Protein AF-A0A3C0HJU6-F1 (afdb_monomer)

Nearest PDB structures (foldseek):
  5l9w-assembly2_b  TM=4.099E-01  e=8.316E-01  Aromatoleum aromaticum EbN1
  1n26-assembly1_A  TM=6.023E-01  e=5.824E+00  Homo sapiens
  8rxx-assembly1_LR  TM=4.389E-01  e=7.487E+00  Leishmania major strain Friedlin
  4l5n-assembly6_F  TM=3.898E-01  e=5.470E+00  Bacillus phage PZA

Structure (mmCIF, N/CA/C/O backbone):
data_AF-A0A3C0HJU6-F1
#
_entry.id   AF-A0A3C0HJU6-F1
#
loop_
_atom_site.group_PDB
_atom_site.id
_atom_site.type_symbol
_atom_site.label_atom_id
_atom_site.label_alt_id
_atom_site.label_comp_id
_atom_site.label_asym_id
_atom_site.label_entity_id
_atom_site.label_seq_id
_atom_site.pdbx_PDB_ins_code
_atom_site.Cartn_x
_atom_site.Cartn_y
_atom_site.Cartn_z
_atom_site.occupancy
_atom_site.B_iso_or_equiv
_atom_site.auth_seq_id
_atom_site.auth_comp_id
_atom_site.auth_asym_id
_atom_site.auth_atom_id
_atom_site.pdbx_PDB_model_num
ATOM 1 N N . MET A 1 1 ? 7.896 -4.611 -27.648 1.00 42.41 1 MET A N 1
ATOM 2 C CA . MET A 1 1 ? 8.513 -3.490 -26.909 1.00 42.41 1 MET A CA 1
ATOM 3 C C . MET A 1 1 ? 8.211 -3.721 -25.433 1.00 42.41 1 MET A C 1
ATOM 5 O O . MET A 1 1 ? 7.119 -3.400 -24.987 1.00 42.41 1 MET A O 1
ATOM 9 N N . GLN A 1 2 ? 9.091 -4.433 -24.720 1.00 46.97 2 GLN A N 1
ATOM 10 C CA . GLN A 1 2 ? 8.898 -4.737 -23.298 1.00 46.97 2 GLN A CA 1
ATOM 11 C C . GLN A 1 2 ? 8.972 -3.410 -22.537 1.00 46.97 2 GLN A C 1
ATOM 13 O O . GLN A 1 2 ? 10.000 -2.738 -22.579 1.00 46.97 2 GLN A O 1
ATOM 18 N N . ASN A 1 3 ? 7.871 -2.989 -21.917 1.00 43.72 3 ASN A N 1
ATOM 19 C CA . ASN A 1 3 ? 7.861 -1.780 -21.104 1.00 43.72 3 ASN A CA 1
ATOM 20 C C . ASN A 1 3 ? 8.837 -1.992 -19.923 1.00 43.72 3 ASN A C 1
ATOM 22 O O . ASN A 1 3 ? 8.648 -2.958 -19.178 1.00 43.72 3 ASN A O 1
ATOM 26 N N . PRO A 1 4 ? 9.866 -1.145 -19.732 1.00 50.78 4 PRO A N 1
ATOM 27 C CA . PRO A 1 4 ? 10.846 -1.295 -18.650 1.00 50.78 4 PRO A CA 1
ATOM 28 C C . PRO A 1 4 ? 10.207 -1.286 -17.250 1.00 50.78 4 PRO A C 1
ATOM 3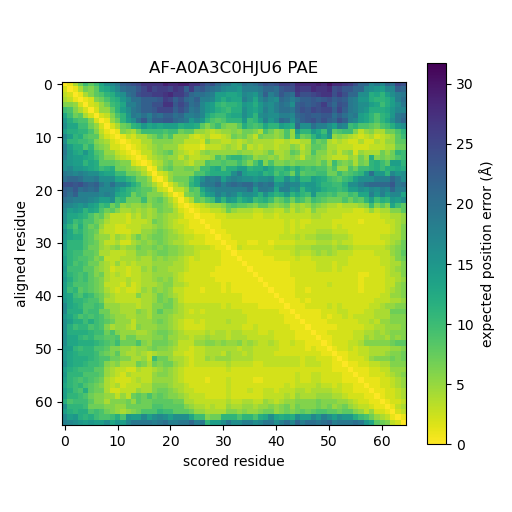0 O O . PRO A 1 4 ? 10.798 -1.781 -16.293 1.00 50.78 4 PRO A O 1
ATOM 33 N N . MET A 1 5 ? 8.965 -0.802 -17.124 1.00 49.34 5 MET A N 1
ATOM 34 C CA . MET A 1 5 ? 8.195 -0.880 -15.878 1.00 49.34 5 MET A CA 1
ATOM 35 C C . MET A 1 5 ? 7.703 -2.295 -15.524 1.00 49.34 5 MET A C 1
ATOM 37 O O . MET A 1 5 ? 7.314 -2.526 -14.386 1.00 49.34 5 MET A O 1
ATOM 41 N N . VAL A 1 6 ? 7.716 -3.253 -16.459 1.00 51.94 6 VAL A N 1
ATOM 42 C CA . VAL A 1 6 ? 7.283 -4.646 -16.208 1.00 51.94 6 VAL A CA 1
ATOM 43 C C . VAL A 1 6 ? 8.413 -5.482 -15.585 1.00 51.94 6 VAL A C 1
ATOM 45 O O . VAL A 1 6 ? 8.151 -6.531 -15.007 1.00 51.94 6 VAL A O 1
ATOM 48 N N . SER A 1 7 ? 9.665 -5.008 -15.638 1.00 49.25 7 SER A N 1
ATOM 49 C CA . SER A 1 7 ? 10.813 -5.624 -14.948 1.00 49.25 7 SER A CA 1
ATOM 50 C C . SER A 1 7 ? 11.097 -5.033 -13.565 1.00 49.25 7 SER A C 1
ATOM 52 O O . SER A 1 7 ? 12.010 -5.492 -12.878 1.00 49.25 7 SER A O 1
ATOM 54 N N . ALA A 1 8 ? 10.360 -3.999 -13.152 1.00 50.16 8 ALA A N 1
ATOM 55 C CA . ALA A 1 8 ? 10.559 -3.384 -11.853 1.00 50.16 8 ALA A CA 1
ATOM 56 C C . ALA A 1 8 ? 10.035 -4.320 -10.756 1.00 50.16 8 ALA A C 1
ATOM 58 O O . ALA A 1 8 ? 8.833 -4.436 -10.535 1.00 50.16 8 ALA A O 1
ATOM 59 N N . ARG A 1 9 ? 10.969 -4.980 -10.060 1.00 65.06 9 ARG A N 1
ATOM 60 C CA . ARG A 1 9 ? 10.700 -5.742 -8.831 1.00 65.06 9 ARG A CA 1
ATOM 61 C C . ARG A 1 9 ? 10.090 -4.862 -7.744 1.00 65.06 9 ARG A C 1
ATOM 63 O O . ARG A 1 9 ? 9.420 -5.352 -6.852 1.00 65.06 9 ARG A O 1
ATOM 70 N N . TRP A 1 10 ? 10.313 -3.558 -7.798 1.00 65.75 10 TRP A N 1
ATOM 71 C CA . TRP A 1 10 ? 9.870 -2.647 -6.760 1.00 65.75 10 TRP A CA 1
ATOM 72 C C . TRP A 1 10 ? 8.406 -2.266 -6.953 1.00 65.75 10 TRP A C 1
ATOM 74 O O . TRP A 1 10 ? 8.003 -1.875 -8.048 1.00 65.75 10 TRP A O 1
ATOM 84 N N . CYS A 1 11 ? 7.620 -2.363 -5.887 1.00 77.62 11 CYS A N 1
ATOM 85 C CA . CYS A 1 11 ? 6.242 -1.897 -5.853 1.00 77.62 11 CYS A CA 1
ATOM 86 C C . CYS A 1 11 ? 6.073 -0.839 -4.764 1.00 77.62 11 CYS A C 1
ATOM 88 O O . CYS A 1 11 ? 6.647 -0.947 -3.679 1.00 77.62 11 CYS A O 1
ATOM 90 N N . LEU A 1 12 ? 5.281 0.176 -5.092 1.00 69.88 12 LEU A N 1
ATOM 91 C CA . LEU A 1 12 ? 4.759 1.164 -4.165 1.00 69.88 12 LEU A CA 1
ATOM 92 C C . LEU A 1 12 ? 3.427 0.656 -3.624 1.00 69.88 12 LEU A C 1
ATOM 94 O O . LEU A 1 12 ? 2.566 0.289 -4.424 1.00 69.88 12 LEU A O 1
ATOM 98 N N . ILE A 1 13 ? 3.262 0.656 -2.306 1.00 78.25 13 ILE A N 1
ATOM 99 C CA . ILE A 1 13 ? 2.019 0.281 -1.632 1.00 78.25 13 ILE A CA 1
ATOM 100 C C . ILE A 1 13 ? 1.571 1.457 -0.775 1.00 78.25 13 ILE A C 1
ATOM 102 O O . ILE A 1 13 ? 2.353 1.972 0.028 1.00 78.25 13 ILE A O 1
ATOM 106 N N . VAL A 1 14 ? 0.326 1.888 -0.974 1.00 76.31 14 VAL A N 1
ATOM 107 C CA . VAL A 1 14 ? -0.279 3.016 -0.259 1.00 76.31 14 VAL A CA 1
ATOM 108 C C . VAL A 1 14 ? -1.498 2.523 0.506 1.00 76.31 14 VAL A C 1
ATOM 110 O O . VAL A 1 14 ? -2.526 2.263 -0.112 1.00 76.31 14 VAL A O 1
ATOM 113 N N . GLY A 1 15 ? -1.398 2.408 1.829 1.00 75.75 15 GLY A N 1
ATOM 114 C CA . GLY A 1 15 ? -2.562 2.215 2.699 1.00 75.75 15 GLY A CA 1
ATOM 115 C C . GLY A 1 15 ? -3.144 3.576 3.065 1.00 75.75 15 GLY A C 1
ATOM 116 O O . GLY A 1 15 ? -2.371 4.444 3.447 1.00 75.75 15 GLY A O 1
ATOM 117 N N . ARG A 1 16 ? -4.453 3.809 2.931 1.00 73.50 16 ARG A N 1
ATOM 118 C CA . ARG A 1 16 ? -5.110 5.075 3.333 1.00 73.50 16 ARG A CA 1
ATOM 119 C C . ARG A 1 16 ? -6.002 4.862 4.547 1.00 73.50 16 ARG A C 1
ATOM 121 O O . ARG A 1 16 ? -6.821 3.955 4.507 1.00 73.50 16 ARG A O 1
ATOM 128 N N . ASP A 1 17 ? -5.864 5.690 5.577 1.00 72.31 17 ASP A N 1
ATOM 129 C CA . ASP A 1 17 ? -6.678 5.601 6.800 1.00 72.31 17 ASP A CA 1
ATOM 130 C C . ASP A 1 17 ? -8.084 6.192 6.588 1.00 72.31 17 ASP A C 1
ATOM 132 O O . ASP A 1 17 ? -8.276 7.100 5.772 1.00 72.31 17 ASP A O 1
ATOM 136 N N . ALA A 1 18 ? -9.062 5.681 7.330 1.00 64.50 18 ALA A N 1
ATOM 137 C CA . ALA A 1 18 ? -10.412 6.225 7.408 1.00 64.50 18 ALA A CA 1
ATOM 138 C C . ALA A 1 18 ? -10.549 7.325 8.479 1.00 64.50 18 ALA A C 1
ATOM 140 O O . ALA A 1 18 ? -11.398 8.210 8.343 1.00 64.50 18 ALA A O 1
ATOM 141 N N . GLU A 1 19 ? -9.724 7.301 9.527 1.00 63.69 19 GLU A N 1
ATOM 142 C CA . GLU A 1 19 ? -9.802 8.215 10.663 1.00 63.69 19 GLU A CA 1
ATOM 143 C C . GLU A 1 19 ? -8.672 9.250 10.569 1.00 63.69 19 GLU A C 1
ATOM 145 O O . GLU A 1 19 ? -7.491 8.932 10.636 1.00 63.69 19 GLU A O 1
ATOM 150 N N . GLY A 1 20 ? -9.038 10.519 10.352 1.00 57.56 20 GLY A N 1
ATOM 151 C CA . GLY A 1 20 ? -8.174 11.609 9.864 1.00 57.56 20 GLY A CA 1
ATOM 152 C C . GLY A 1 20 ? -6.988 12.070 10.732 1.00 57.56 20 GLY A C 1
ATOM 153 O O . GLY A 1 20 ? -6.598 13.232 10.628 1.00 57.56 20 GLY A O 1
ATOM 154 N N . GLY A 1 21 ? -6.414 11.212 11.578 1.00 63.94 21 GLY A N 1
ATOM 155 C CA . GLY A 1 21 ? -5.179 11.464 12.325 1.00 63.94 21 GLY A CA 1
ATOM 156 C C . GLY A 1 21 ? -3.902 11.183 11.520 1.00 63.94 21 GLY A C 1
ATOM 157 O O . GLY A 1 21 ? -2.970 11.986 11.558 1.00 63.94 21 GLY A O 1
ATOM 158 N N . VAL A 1 22 ? -3.858 10.090 10.750 1.00 62.66 22 VAL A N 1
ATOM 159 C CA . VAL A 1 22 ? -2.747 9.748 9.842 1.00 62.66 22 VAL A CA 1
ATOM 160 C C . VAL A 1 22 ? -3.350 9.480 8.472 1.00 62.66 22 VAL A C 1
ATOM 162 O O . VAL A 1 22 ? -4.323 8.762 8.363 1.00 62.66 22 VAL A O 1
ATOM 165 N N . THR A 1 23 ? -2.818 10.051 7.394 1.00 73.81 23 THR A N 1
ATOM 166 C CA . THR A 1 23 ? -3.440 9.896 6.061 1.00 73.81 23 THR A CA 1
ATOM 167 C C . THR A 1 23 ? -3.214 8.515 5.441 1.00 73.81 23 THR A C 1
ATOM 169 O O . THR A 1 23 ? -3.769 8.225 4.379 1.00 73.81 23 THR A O 1
ATOM 172 N N . GLY A 1 24 ? -2.396 7.667 6.076 1.00 80.44 24 GLY A N 1
ATOM 173 C CA . GLY A 1 24 ? -2.025 6.371 5.539 1.00 80.44 24 GLY A CA 1
ATOM 174 C C . GLY A 1 24 ? -0.587 5.937 5.810 1.00 80.44 24 GLY A C 1
ATOM 175 O O . GLY A 1 24 ? 0.096 6.444 6.697 1.00 80.44 24 GLY A O 1
ATOM 176 N N . SER A 1 25 ? -0.113 4.986 5.011 1.00 86.06 25 SER A N 1
ATOM 177 C CA . SER A 1 25 ? 1.255 4.464 5.017 1.00 86.06 25 SER A CA 1
ATOM 178 C C . SER A 1 25 ? 1.775 4.303 3.592 1.00 86.06 25 SER A C 1
ATOM 180 O O . SER A 1 25 ? 1.006 4.012 2.678 1.00 86.06 25 SER A O 1
ATOM 182 N N . LEU A 1 26 ? 3.085 4.490 3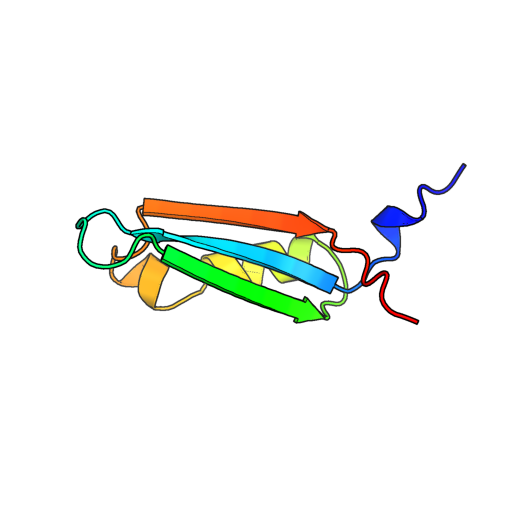.412 1.00 89.50 26 LEU A N 1
ATOM 183 C CA . LEU A 1 26 ? 3.774 4.338 2.132 1.00 89.50 26 LEU A CA 1
ATOM 184 C C . LEU A 1 26 ? 4.895 3.311 2.264 1.00 89.50 26 LEU A C 1
ATOM 186 O O . LEU A 1 26 ? 5.790 3.483 3.091 1.00 89.50 26 LEU A O 1
ATOM 190 N N . ILE A 1 27 ? 4.875 2.280 1.423 1.00 89.38 27 ILE A N 1
ATOM 191 C CA . ILE A 1 27 ? 5.879 1.213 1.426 1.00 89.38 27 ILE A CA 1
ATOM 192 C C . ILE A 1 27 ? 6.474 1.086 0.026 1.00 89.38 27 ILE A C 1
ATOM 194 O O . ILE A 1 27 ? 5.744 1.004 -0.959 1.00 89.38 27 ILE A O 1
ATOM 198 N N . VAL A 1 28 ? 7.805 1.057 -0.058 1.00 88.44 28 VAL A N 1
ATOM 199 C CA . VAL A 1 28 ? 8.550 0.737 -1.283 1.00 88.44 28 VAL A CA 1
ATOM 200 C C . VAL A 1 28 ? 9.360 -0.523 -1.016 1.00 88.44 28 VAL A C 1
AT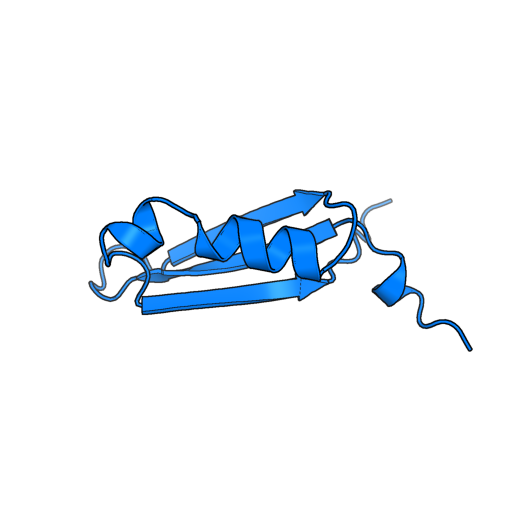OM 202 O O . VAL A 1 28 ? 10.297 -0.495 -0.220 1.00 88.44 28 VAL A O 1
ATOM 205 N N . ALA A 1 29 ? 9.005 -1.628 -1.668 1.00 87.81 29 ALA A N 1
ATOM 206 C CA . ALA A 1 29 ? 9.646 -2.924 -1.448 1.00 87.81 29 ALA A CA 1
ATOM 207 C C . ALA A 1 29 ? 9.810 -3.707 -2.753 1.00 87.81 29 ALA A C 1
ATOM 209 O O . ALA A 1 29 ? 9.083 -3.476 -3.718 1.00 87.81 29 ALA A O 1
ATOM 210 N N . ALA A 1 30 ? 10.786 -4.616 -2.785 1.00 87.75 30 ALA A N 1
ATOM 211 C CA . ALA A 1 30 ? 11.040 -5.497 -3.919 1.00 87.75 30 ALA A CA 1
ATOM 212 C C . ALA A 1 30 ? 10.234 -6.802 -3.806 1.00 87.75 30 ALA A C 1
ATOM 214 O O . ALA A 1 30 ? 10.207 -7.440 -2.759 1.00 87.75 30 ALA A O 1
ATOM 215 N N . PHE A 1 31 ? 9.641 -7.214 -4.919 1.00 87.31 31 PHE A N 1
ATOM 216 C CA . PHE A 1 31 ? 8.805 -8.388 -5.117 1.00 87.31 31 PHE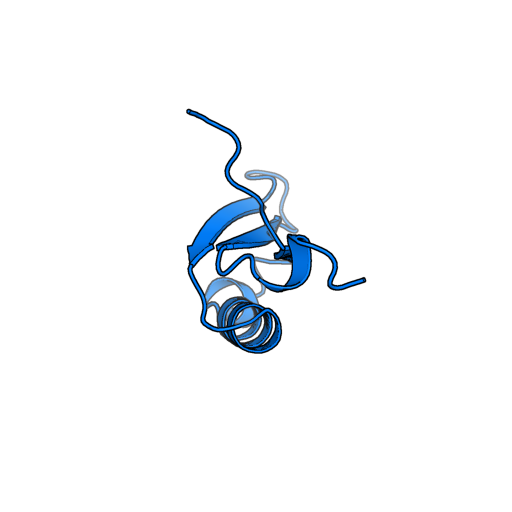 A CA 1
ATOM 217 C C . PHE A 1 31 ? 9.174 -9.061 -6.442 1.00 87.31 31 PHE A C 1
ATOM 219 O O . PHE A 1 31 ? 9.735 -8.436 -7.345 1.00 87.31 31 PHE A O 1
ATOM 226 N N . ASP A 1 32 ? 8.820 -10.335 -6.593 1.00 86.25 32 ASP A N 1
ATOM 227 C CA . ASP A 1 32 ? 9.094 -11.071 -7.832 1.00 86.25 32 ASP A CA 1
ATOM 228 C C . ASP A 1 32 ? 8.277 -10.549 -9.021 1.00 86.25 32 ASP A C 1
ATOM 230 O O . ASP A 1 32 ? 8.742 -10.571 -10.161 1.00 86.25 32 ASP A O 1
ATOM 234 N N . ASN A 1 33 ? 7.053 -10.081 -8.764 1.00 85.88 33 ASN A N 1
ATOM 235 C CA . ASN A 1 33 ? 6.162 -9.476 -9.748 1.00 85.88 33 ASN A CA 1
ATOM 236 C C . ASN A 1 33 ? 5.048 -8.664 -9.058 1.00 85.88 33 ASN A C 1
ATOM 238 O O . ASN A 1 33 ? 4.856 -8.735 -7.843 1.00 85.88 33 ASN A O 1
ATOM 242 N N . LEU A 1 34 ? 4.264 -7.930 -9.853 1.00 85.62 34 LEU A N 1
ATOM 243 C CA . LEU A 1 34 ? 3.168 -7.093 -9.355 1.00 85.62 34 LEU A CA 1
ATOM 244 C C . LEU A 1 34 ? 2.065 -7.889 -8.631 1.00 85.62 34 LEU A C 1
ATOM 246 O O . LEU A 1 34 ? 1.448 -7.365 -7.708 1.00 85.62 34 LEU A O 1
ATOM 250 N N . ALA A 1 35 ? 1.790 -9.133 -9.035 1.00 89.19 35 ALA A N 1
ATOM 251 C CA . ALA A 1 35 ? 0.766 -9.951 -8.382 1.00 89.19 35 ALA A CA 1
ATOM 252 C C . ALA A 1 35 ? 1.194 -10.362 -6.965 1.00 89.19 35 ALA A C 1
ATOM 254 O O . ALA A 1 35 ? 0.377 -10.301 -6.050 1.00 89.19 35 ALA A O 1
ATOM 255 N N . ALA A 1 36 ? 2.476 -10.689 -6.768 1.00 89.31 36 ALA A N 1
ATOM 256 C CA . ALA A 1 36 ? 3.040 -10.967 -5.449 1.00 89.31 36 ALA A CA 1
ATOM 257 C C . ALA A 1 36 ? 2.950 -9.742 -4.522 1.00 89.31 36 ALA A C 1
ATOM 259 O O . ALA A 1 36 ? 2.528 -9.872 -3.377 1.00 89.31 36 ALA A O 1
ATOM 260 N N . ALA A 1 37 ? 3.254 -8.545 -5.034 1.00 90.25 37 ALA A N 1
ATOM 261 C CA . ALA A 1 37 ? 3.113 -7.302 -4.272 1.00 90.25 37 ALA A CA 1
ATOM 262 C C . ALA A 1 37 ? 1.657 -7.005 -3.880 1.00 90.25 37 ALA A C 1
ATOM 264 O O . ALA A 1 37 ? 1.385 -6.600 -2.753 1.00 90.25 37 ALA A O 1
ATOM 265 N N . LYS A 1 38 ? 0.709 -7.234 -4.802 1.00 90.38 38 LYS A N 1
ATOM 266 C CA . LYS A 1 38 ? -0.729 -7.078 -4.535 1.00 90.38 38 LYS A CA 1
ATOM 267 C C . LYS A 1 38 ? -1.226 -8.050 -3.472 1.00 90.38 38 LYS A C 1
ATOM 269 O O . LYS A 1 38 ? -1.968 -7.635 -2.592 1.00 90.38 38 LYS A O 1
ATOM 274 N N . ALA A 1 39 ? -0.817 -9.316 -3.553 1.00 92.31 39 ALA A N 1
ATOM 275 C CA . ALA A 1 39 ? -1.179 -10.320 -2.559 1.00 92.31 39 ALA A CA 1
ATOM 276 C C . ALA A 1 39 ? -0.622 -9.958 -1.177 1.00 92.31 39 ALA A C 1
ATOM 278 O O . ALA A 1 39 ? -1.355 -10.006 -0.200 1.00 92.31 39 ALA A O 1
ATOM 279 N N . TRP A 1 40 ? 0.637 -9.517 -1.116 1.00 92.19 40 TRP A N 1
ATOM 280 C CA . TRP A 1 40 ? 1.265 -9.089 0.131 1.00 92.19 40 TRP A CA 1
ATOM 281 C C . TRP A 1 40 ? 0.564 -7.878 0.760 1.00 92.19 40 TRP A C 1
ATOM 283 O O . TRP A 1 40 ? 0.261 -7.903 1.945 1.00 92.19 40 TRP A O 1
ATOM 293 N N . GLY A 1 41 ? 0.244 -6.845 -0.029 1.00 90.19 41 GLY A N 1
ATOM 294 C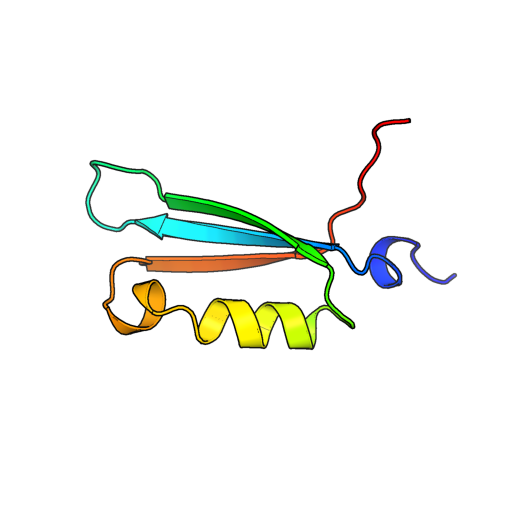 CA . GLY A 1 41 ? -0.464 -5.665 0.483 1.00 90.19 41 GLY A CA 1
ATOM 295 C C . GLY A 1 41 ? -1.902 -5.956 0.928 1.00 90.19 41 GLY A C 1
ATOM 296 O O . GLY A 1 41 ? -2.408 -5.291 1.825 1.00 90.19 41 GLY A O 1
ATOM 297 N N . ALA A 1 42 ? -2.562 -6.947 0.321 1.00 89.19 42 ALA A N 1
ATOM 298 C CA . ALA A 1 42 ? -3.899 -7.385 0.725 1.00 89.19 42 ALA A CA 1
ATOM 299 C C . ALA A 1 42 ? -3.903 -8.217 2.021 1.00 89.19 42 ALA A C 1
ATOM 301 O O . ALA A 1 42 ? -4.927 -8.266 2.695 1.00 89.19 42 ALA A O 1
ATOM 302 N N . ASP A 1 43 ? -2.776 -8.849 2.359 1.00 92.69 43 ASP A N 1
ATOM 303 C CA . ASP A 1 43 ? -2.584 -9.656 3.575 1.00 92.69 43 ASP A CA 1
ATOM 304 C C . ASP A 1 43 ? -2.025 -8.829 4.753 1.00 92.69 43 ASP A C 1
ATOM 306 O O . ASP A 1 43 ? -1.616 -9.367 5.781 1.00 92.69 43 ASP A O 1
ATOM 310 N N . ASP A 1 44 ? -1.981 -7.499 4.619 1.00 89.12 44 ASP A N 1
ATOM 311 C CA . ASP A 1 44 ? -1.489 -6.611 5.670 1.00 89.12 44 ASP A CA 1
ATOM 312 C C . ASP A 1 44 ? -2.452 -6.606 6.886 1.00 89.12 44 ASP A C 1
ATOM 314 O O . ASP A 1 44 ? -3.666 -6.423 6.719 1.00 89.12 44 ASP A O 1
ATOM 318 N N . PRO A 1 45 ? -1.954 -6.760 8.132 1.00 89.88 45 PRO A N 1
ATOM 319 C CA . PRO A 1 45 ? -2.785 -6.736 9.336 1.00 89.88 45 PRO A CA 1
ATOM 320 C C . PRO A 1 45 ? -3.658 -5.484 9.485 1.00 89.88 45 PRO A C 1
ATOM 322 O O . PRO A 1 45 ? -4.737 -5.568 10.069 1.00 89.88 45 PRO A O 1
ATOM 325 N N . TYR A 1 46 ? -3.237 -4.332 8.957 1.00 87.56 46 TYR A N 1
ATOM 326 C CA . TYR A 1 46 ? -4.025 -3.099 8.981 1.00 87.56 46 TYR A CA 1
ATOM 327 C C . TYR A 1 46 ? -5.187 -3.104 7.987 1.00 87.56 46 TYR A C 1
ATOM 329 O O . TYR A 1 46 ? -6.186 -2.421 8.222 1.00 87.56 46 TYR A O 1
ATOM 337 N N . VAL A 1 47 ? -5.116 -3.914 6.927 1.00 86.94 47 VAL A N 1
ATOM 338 C CA . VAL A 1 47 ? -6.280 -4.215 6.080 1.00 86.94 47 VAL A CA 1
ATOM 339 C C . VAL A 1 47 ? -7.269 -5.072 6.861 1.00 86.94 47 VAL A C 1
ATOM 341 O O . VAL A 1 47 ? -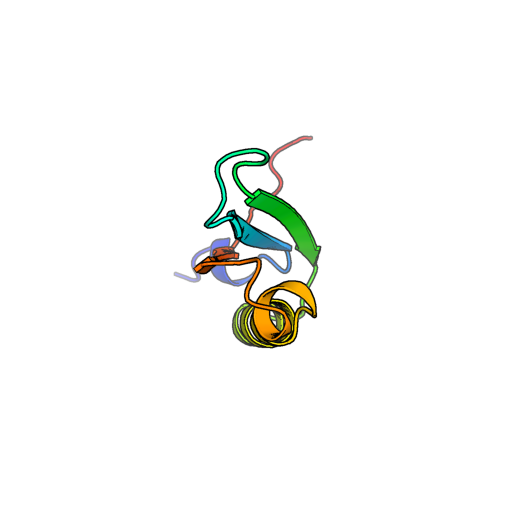8.444 -4.724 6.953 1.00 86.94 47 VAL A O 1
ATOM 344 N N . ALA A 1 48 ? -6.795 -6.154 7.489 1.00 87.12 48 ALA A N 1
ATOM 345 C CA . ALA A 1 48 ? -7.644 -7.046 8.282 1.00 87.12 48 ALA A CA 1
ATOM 346 C C . ALA A 1 48 ? -8.285 -6.346 9.497 1.00 87.12 48 ALA A C 1
ATOM 348 O O . ALA A 1 48 ? -9.425 -6.642 9.851 1.00 87.12 48 ALA A O 1
ATOM 349 N N . ALA A 1 49 ? -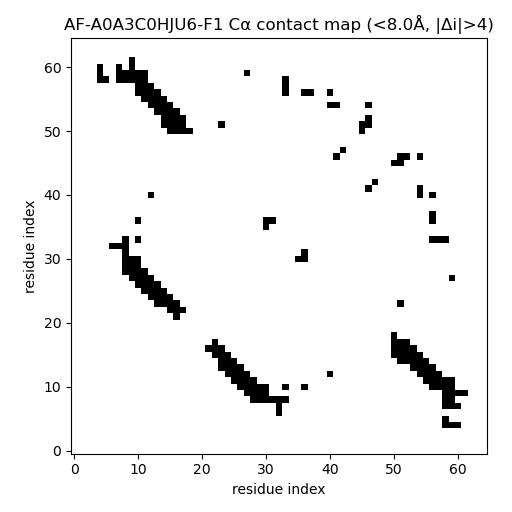7.577 -5.398 10.114 1.00 87.75 49 ALA A N 1
ATOM 350 C CA . ALA A 1 49 ? -8.073 -4.589 11.225 1.00 87.75 49 ALA A CA 1
ATOM 351 C C . ALA A 1 49 ? -9.002 -3.437 10.789 1.00 87.75 49 ALA A C 1
ATOM 353 O O . ALA A 1 49 ? -9.530 -2.737 11.650 1.00 87.75 49 ALA A O 1
ATOM 354 N N . GLY A 1 50 ? -9.205 -3.224 9.482 1.00 84.56 50 GLY A N 1
ATOM 355 C CA . GLY A 1 50 ? -10.061 -2.158 8.951 1.00 84.56 50 GLY A CA 1
ATOM 356 C C . GLY A 1 50 ? -9.480 -0.746 9.078 1.00 84.56 50 GLY A C 1
ATOM 357 O O . GLY A 1 50 ? -10.212 0.223 8.904 1.00 84.56 50 GLY A O 1
ATOM 358 N N . VAL A 1 51 ? -8.182 -0.623 9.368 1.00 86.06 51 VAL A N 1
ATOM 359 C CA . VAL A 1 51 ? -7.472 0.663 9.453 1.00 86.06 51 VAL A CA 1
ATOM 360 C C . VAL A 1 51 ? -7.292 1.247 8.052 1.00 86.06 51 VAL A C 1
ATOM 362 O O . VAL A 1 51 ? -7.547 2.427 7.827 1.00 86.06 51 VAL A O 1
ATOM 365 N N . TYR A 1 52 ? -6.892 0.424 7.076 1.00 86.44 52 TYR A N 1
ATOM 366 C CA . TYR A 1 52 ? -6.787 0.875 5.689 1.00 86.44 52 TYR A CA 1
ATOM 367 C C . TYR A 1 52 ? -8.133 0.793 4.965 1.00 86.44 52 TYR A C 1
ATOM 369 O O . TYR A 1 52 ? -8.641 -0.286 4.675 1.00 86.44 52 TYR A O 1
ATOM 377 N N . ALA A 1 53 ? -8.668 1.949 4.580 1.00 83.44 53 ALA A N 1
ATOM 378 C CA . ALA A 1 53 ? -9.828 2.070 3.705 1.00 83.44 53 ALA A CA 1
ATOM 379 C C . ALA A 1 53 ? -9.534 1.605 2.267 1.00 83.44 53 ALA A C 1
ATOM 381 O O . ALA A 1 53 ? -10.426 1.136 1.561 1.00 83.44 53 ALA A O 1
ATOM 382 N N . ASN A 1 54 ? -8.291 1.768 1.804 1.00 84.25 54 ASN A N 1
ATOM 383 C CA . ASN A 1 54 ? -7.847 1.332 0.482 1.00 84.25 54 ASN A CA 1
ATOM 384 C C . ASN A 1 54 ? -6.342 1.016 0.497 1.00 84.25 54 ASN A C 1
ATOM 386 O O . ASN A 1 54 ? -5.586 1.707 1.186 1.00 84.25 54 ASN A O 1
ATOM 390 N N . VAL A 1 55 ? -5.935 0.006 -0.283 1.00 89.19 55 VAL A N 1
ATOM 391 C CA . VAL A 1 55 ? -4.538 -0.312 -0.596 1.00 89.19 55 VAL A CA 1
ATOM 392 C C . VAL A 1 55 ? -4.303 -0.267 -2.109 1.00 89.19 55 VAL A C 1
ATOM 394 O O . VAL A 1 55 ? -4.790 -1.120 -2.854 1.00 89.19 55 VAL A O 1
ATOM 397 N N . ASP A 1 56 ? -3.500 0.697 -2.556 1.00 90.00 56 ASP A N 1
ATOM 398 C CA . ASP A 1 56 ? -3.109 0.861 -3.959 1.00 90.00 56 ASP A CA 1
ATOM 399 C C . ASP A 1 56 ? -1.686 0.313 -4.184 1.00 90.00 56 ASP A C 1
ATOM 401 O O . ASP A 1 56 ? -0.765 0.665 -3.446 1.00 90.00 56 ASP A O 1
ATOM 405 N N . VAL A 1 57 ? -1.489 -0.532 -5.211 1.00 89.88 57 VAL A N 1
ATOM 406 C CA . VAL A 1 57 ? -0.185 -1.151 -5.539 1.00 89.88 57 VAL A CA 1
ATOM 407 C C . VAL A 1 57 ? 0.243 -0.840 -6.969 1.00 89.88 57 VAL A C 1
ATOM 409 O O . VAL A 1 57 ? -0.458 -1.190 -7.925 1.00 89.88 57 VAL A O 1
ATOM 412 N N . GLN A 1 58 ? 1.420 -0.230 -7.130 1.00 87.50 58 GLN A N 1
ATOM 413 C CA . GLN A 1 58 ? 1.931 0.222 -8.428 1.00 87.50 58 GLN A CA 1
ATOM 414 C C . GLN A 1 58 ? 3.404 -0.163 -8.643 1.00 87.50 58 GLN A C 1
ATOM 416 O O . GLN A 1 58 ? 4.179 -0.124 -7.687 1.00 87.50 58 GLN A O 1
ATOM 421 N N . PRO A 1 59 ? 3.832 -0.489 -9.880 1.00 88.12 59 PRO A N 1
ATOM 422 C CA . PRO A 1 59 ? 5.251 -0.643 -10.197 1.00 88.12 59 PRO A CA 1
ATOM 423 C C . PRO A 1 59 ? 6.026 0.648 -9.905 1.00 88.12 59 PRO A C 1
ATOM 425 O O . PRO A 1 59 ? 5.575 1.736 -10.262 1.00 88.12 59 PRO A O 1
ATOM 428 N N . PHE A 1 60 ? 7.204 0.528 -9.296 1.00 85.19 60 PHE A N 1
ATOM 429 C CA . PHE A 1 60 ? 8.069 1.649 -8.937 1.00 85.19 60 PHE A CA 1
ATOM 430 C C . PHE A 1 60 ? 9.445 1.503 -9.592 1.00 85.19 60 PHE A C 1
ATOM 432 O O . PHE A 1 60 ? 10.096 0.468 -9.475 1.00 85.19 60 PHE A O 1
ATOM 439 N N . LEU A 1 61 ? 9.916 2.553 -10.267 1.00 83.56 61 LEU A N 1
ATOM 440 C CA . LEU A 1 61 ? 11.273 2.613 -10.806 1.00 83.56 61 LEU A CA 1
ATOM 441 C C . LEU A 1 61 ? 12.132 3.508 -9.895 1.00 83.56 61 LEU A C 1
ATOM 443 O O . LEU A 1 61 ? 11.923 4.722 -9.892 1.00 83.56 61 LEU A O 1
ATOM 447 N N . PRO A 1 62 ? 13.091 2.964 -9.124 1.00 79.38 62 PRO A N 1
ATOM 448 C CA . PRO A 1 62 ? 14.037 3.794 -8.385 1.00 79.38 62 PRO A CA 1
ATOM 449 C C . PRO A 1 62 ? 14.960 4.523 -9.374 1.00 79.38 62 PRO A C 1
ATOM 451 O O . PRO A 1 62 ? 15.695 3.887 -10.122 1.00 79.38 62 PRO A O 1
ATOM 454 N N . VAL A 1 63 ? 14.900 5.860 -9.393 1.00 84.19 63 VAL A N 1
ATOM 455 C CA . VAL A 1 63 ? 15.634 6.714 -10.357 1.00 84.19 63 VAL A CA 1
ATOM 456 C C . VAL A 1 63 ? 16.823 7.471 -9.756 1.00 84.19 63 VAL A C 1
ATOM 458 O O . VAL A 1 63 ? 17.453 8.266 -10.450 1.00 84.19 63 VAL A O 1
ATOM 461 N N . ARG A 1 64 ? 17.133 7.275 -8.468 1.00 74.50 64 ARG A N 1
ATOM 462 C CA . ARG A 1 64 ? 18.334 7.884 -7.877 1.00 74.50 64 ARG A CA 1
ATOM 463 C C . ARG A 1 64 ? 19.594 7.160 -8.390 1.00 74.50 64 ARG A C 1
ATOM 465 O O . ARG A 1 64 ? 19.585 5.931 -8.330 1.00 74.50 64 ARG A O 1
ATOM 472 N N . PRO A 1 65 ? 20.623 7.889 -8.872 1.00 56.78 65 PRO A N 1
ATOM 473 C CA . PRO A 1 65 ? 21.925 7.318 -9.223 1.00 56.78 65 PRO A CA 1
ATOM 474 C C . PRO A 1 65 ? 22.659 6.734 -8.015 1.00 56.78 65 PRO A C 1
ATOM 476 O O . PRO A 1 65 ? 22.477 7.281 -6.900 1.00 56.78 65 PRO A O 1
#

Secondary structure (DSSP, 8-state):
---GGGS--EEEEEEEESSTTS--EEEEEE-SSHHHHHHHHHT-HHHHTT-EEEEEEEE------

Radius of gyration: 13.15 Å; Cα contacts (8 Å, |Δi|>4): 110; chains: 1; bounding box: 32×23×39 Å

pLDDT: mean 77.8, std 14.33, range [42.41, 92.69]

Foldseek 3Di:
DPDVLQQQQWKWKWFAFPDPPDRTDIDIDGHPGQVRVVVVNCPDVCVVVVGGPDIDMGRDDPDDD

Mean predicted aligned error: 7.31 Å

Sequence (65 aa):
MQNPMVSARWCLIVGRDAEGGVTGSLIVAAFDNLAAAKAW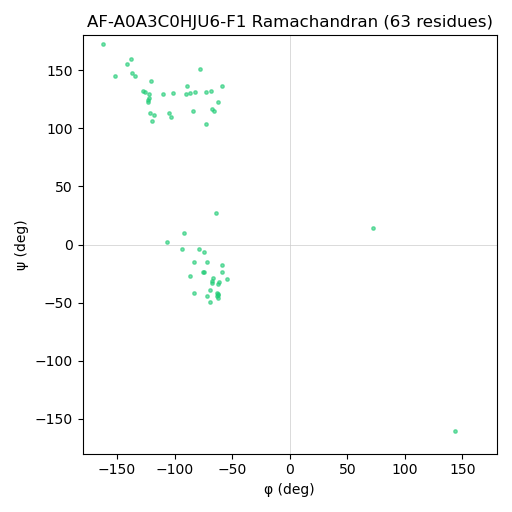GADDPYVAAGVYANVDVQPFLPVRP

Solvent-accessible surface area (backbone atoms only — not comparable to full-atom values): 3958 Å² total; per-residue (Å²): 133,83,60,75,67,80,74,35,36,27,32,38,38,38,35,27,42,75,61,92,85,50,79,51,49,82,45,81,49,78,36,95,40,71,67,57,45,45,5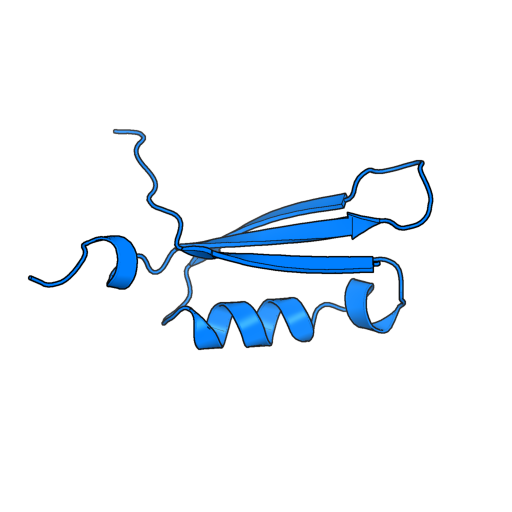2,52,62,66,69,32,66,49,47,77,70,61,45,34,72,44,75,50,72,43,71,38,80,88,80,78,131